Protein AF-A0A354I4G4-F1 (afdb_monomer)

pLDDT: mean 89.52, std 10.85, range [58.91, 98.75]

Mean predicted aligned error: 7.63 Å

Secondary structure (DSSP, 8-state):
------TT---TT-------HHHHHHHHHHHHHHHHHHHHHHTTSS-HHHHHHHHHHHHHHH--TTTTT--

Radius of gyration: 18.02 Å; Cα contacts (8 Å, |Δi|>4): 37; chains: 1; bounding box: 48×26×32 Å

Foldseek 3Di:
DDDDDDPPDDDPPPDDDDQDPLLVVLQVQLVVQLVVLVVCVVVVVDDPVVSVVVNVVSCVVSVHPCNVVSD

Nearest PDB structures (foldseek):
  8fkz-assembly1_LD  TM=7.664E-01  e=3.229E+00  Homo sapiens
  8ia0-assembly1_LR  TM=6.555E-01  e=2.187E+00  Thermochaetoides thermophila DSM 1495
  8fky-assembly1_LD  TM=9.626E-01  e=6.597E+00  Homo sapiens
  4bpu-assembly4_D  TM=5.178E-01  e=2.491E+00  Homo sapiens
  4bpw-assembly4_D  TM=5.167E-01  e=3.026E+00  Homo sapiens

Solvent-accessible surface area (backbone atoms only — not comparable to full-atom values): 4489 Å² total; per-residue (Å²): 135,85,86,80,85,76,81,86,80,71,69,84,87,70,75,86,76,83,84,46,72,69,49,52,49,23,34,52,51,35,51,53,54,50,53,52,51,50,50,37,42,76,71,64,75,44,52,74,70,52,49,52,53,51,51,56,47,44,48,64,73,38,57,32,80,58,53,89,77,66,118

Sequence (71 aa):
MEVQRIENFKIPNAVTHEITQEELQRDFDYYRAQKVLETMFMFGMISVDEFHKISAVNRKTFSPFLAEIMG

Structure (mmCIF, N/CA/C/O backbone):
data_AF-A0A354I4G4-F1
#
_entry.id   AF-A0A354I4G4-F1
#
loop_
_atom_site.group_PDB
_atom_site.id
_atom_site.type_symbol
_atom_site.label_atom_id
_atom_site.label_alt_id
_atom_site.label_comp_id
_atom_site.label_asym_id
_atom_site.label_entity_id
_atom_site.label_seq_id
_atom_site.pdbx_PDB_ins_code
_atom_site.Cartn_x
_atom_site.Cartn_y
_atom_site.Cartn_z
_atom_site.occupancy
_atom_site.B_iso_or_equiv
_atom_site.auth_seq_id
_atom_site.auth_comp_id
_atom_site.auth_asym_id
_atom_site.auth_atom_id
_atom_site.pdbx_PDB_model_num
ATOM 1 N N . MET A 1 1 ? -35.768 -17.236 -11.049 1.00 60.25 1 MET A N 1
ATOM 2 C CA . MET A 1 1 ? -35.017 -17.211 -9.778 1.00 60.25 1 MET A CA 1
ATOM 3 C C . MET A 1 1 ? -35.626 -16.090 -8.958 1.00 60.25 1 MET A C 1
ATOM 5 O O . MET A 1 1 ? -35.535 -14.948 -9.384 1.00 60.25 1 MET A O 1
ATOM 9 N N . GLU A 1 2 ? -36.363 -16.407 -7.897 1.00 66.06 2 GLU A N 1
ATOM 10 C CA . GLU A 1 2 ? -36.977 -15.385 -7.040 1.00 66.06 2 GLU A CA 1
ATOM 11 C C . GLU A 1 2 ? -35.988 -14.998 -5.942 1.00 66.06 2 GLU A C 1
ATOM 13 O O . GLU A 1 2 ? -35.510 -15.855 -5.199 1.00 66.06 2 GLU A O 1
ATOM 18 N N . VAL A 1 3 ? -35.640 -13.714 -5.868 1.00 74.62 3 VAL A N 1
ATOM 19 C CA . VAL A 1 3 ? -34.778 -13.182 -4.810 1.00 74.62 3 VAL A CA 1
ATOM 20 C C . VAL A 1 3 ? -35.661 -12.885 -3.602 1.00 74.62 3 VAL A C 1
ATOM 22 O O . VAL A 1 3 ? -36.465 -11.955 -3.635 1.00 74.62 3 VAL A O 1
ATOM 25 N N . GLN A 1 4 ? -35.531 -13.680 -2.541 1.00 80.62 4 GLN A N 1
ATOM 26 C CA . GLN A 1 4 ? -36.224 -13.435 -1.276 1.00 80.62 4 GLN A CA 1
ATOM 27 C C . GLN A 1 4 ? -35.397 -12.491 -0.399 1.00 80.62 4 GLN A C 1
ATOM 29 O O . GLN A 1 4 ? -34.192 -12.674 -0.223 1.00 80.62 4 GLN A O 1
ATOM 34 N N . ARG A 1 5 ? -36.047 -11.458 0.144 1.00 80.62 5 ARG A N 1
ATOM 35 C CA . ARG A 1 5 ? -35.423 -10.496 1.056 1.00 80.62 5 ARG A CA 1
ATOM 36 C C . ARG A 1 5 ? -35.304 -11.145 2.438 1.00 80.62 5 ARG A C 1
ATOM 38 O O . ARG A 1 5 ? -36.309 -11.549 3.011 1.00 80.62 5 ARG A O 1
ATOM 45 N N . ILE A 1 6 ? -34.085 -11.248 2.962 1.00 81.75 6 ILE A N 1
ATOM 46 C CA . ILE A 1 6 ? -33.836 -11.781 4.306 1.00 81.75 6 ILE A CA 1
ATOM 47 C C . ILE A 1 6 ? -33.864 -10.607 5.283 1.00 81.75 6 ILE A C 1
ATOM 49 O O . ILE A 1 6 ? -32.965 -9.765 5.274 1.00 81.75 6 ILE A O 1
ATOM 53 N N . GLU A 1 7 ? -34.905 -10.525 6.106 1.00 82.56 7 GLU A N 1
ATOM 54 C CA . GLU A 1 7 ? -34.972 -9.537 7.183 1.00 82.56 7 GLU A CA 1
ATOM 55 C C . GLU A 1 7 ? -34.105 -9.987 8.372 1.00 82.56 7 GLU A C 1
ATOM 57 O O . GLU A 1 7 ? -34.056 -11.170 8.705 1.00 82.56 7 GLU A O 1
ATOM 62 N N . ASN A 1 8 ? -33.408 -9.043 9.016 1.00 77.31 8 ASN A N 1
ATOM 63 C CA . ASN A 1 8 ? -32.567 -9.267 10.205 1.00 77.31 8 ASN A CA 1
ATOM 64 C C . ASN A 1 8 ? -31.365 -10.215 10.026 1.00 77.31 8 ASN A C 1
ATOM 66 O O . ASN A 1 8 ? -30.955 -10.888 10.975 1.00 77.31 8 ASN A O 1
ATOM 70 N N . PHE A 1 9 ? -30.753 -10.237 8.839 1.00 80.06 9 PHE A N 1
ATOM 71 C CA . PHE A 1 9 ? -29.486 -10.937 8.634 1.00 80.06 9 PHE A CA 1
ATOM 72 C C . PHE A 1 9 ? -28.400 -10.382 9.573 1.00 80.06 9 PHE A C 1
ATOM 74 O O . PHE A 1 9 ? -27.990 -9.227 9.462 1.00 80.06 9 PHE A O 1
ATOM 81 N N . LYS A 1 10 ? -27.931 -11.217 10.505 1.00 75.44 10 LYS A N 1
ATOM 82 C CA . LYS A 1 10 ? -26.756 -10.942 11.336 1.00 75.44 10 LYS A CA 1
ATOM 83 C C . LYS A 1 10 ? -25.574 -11.708 10.766 1.00 75.44 10 LYS A C 1
ATOM 85 O O . LYS A 1 10 ? -25.676 -12.914 10.564 1.00 75.44 10 LYS A O 1
ATOM 90 N N . ILE A 1 11 ? -24.457 -11.019 10.553 1.00 79.06 11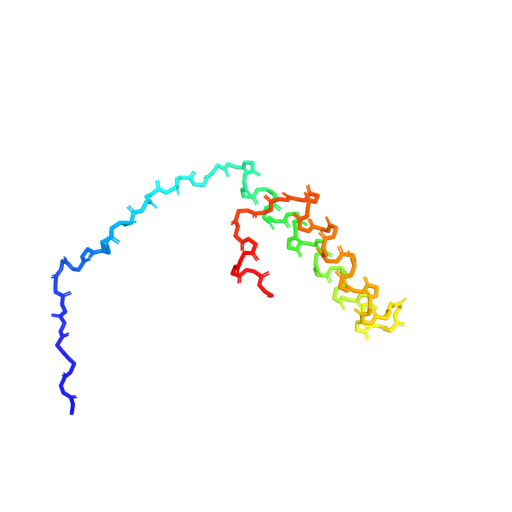 ILE A N 1
ATOM 91 C CA . ILE A 1 11 ? -23.198 -11.657 10.166 1.00 79.06 11 ILE A CA 1
ATOM 92 C C . ILE A 1 11 ? -22.662 -12.397 11.407 1.00 79.06 11 ILE A C 1
ATOM 94 O O . ILE A 1 11 ? -22.366 -11.742 12.414 1.00 79.06 11 ILE A O 1
ATOM 98 N N . PRO A 1 12 ? -22.572 -13.741 11.391 1.00 74.75 12 PRO A N 1
ATOM 99 C CA . PRO A 1 12 ? -22.006 -14.491 12.508 1.00 74.75 12 PR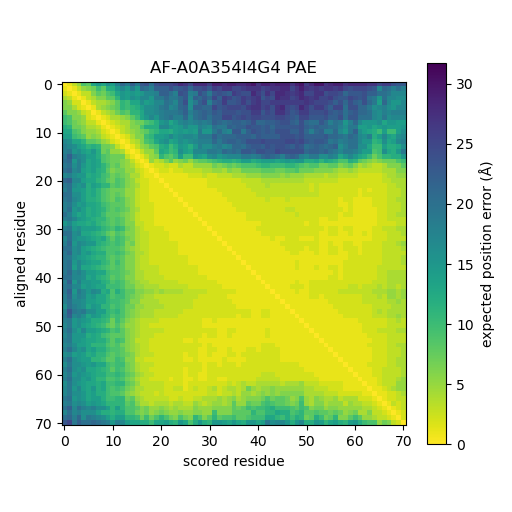O A CA 1
ATOM 100 C C . PRO A 1 12 ? -20.548 -14.067 12.722 1.00 74.75 12 PRO A C 1
ATOM 102 O O . PRO A 1 12 ? -19.797 -13.970 11.755 1.00 74.75 12 PRO A O 1
ATOM 105 N N . ASN A 1 13 ? -20.149 -13.821 13.973 1.00 69.06 13 ASN A N 1
ATOM 106 C CA . ASN A 1 13 ? -18.808 -13.345 14.350 1.00 69.06 13 ASN A CA 1
ATOM 107 C C . ASN A 1 13 ? -18.407 -11.972 13.780 1.00 69.06 13 ASN A C 1
ATOM 109 O O . ASN A 1 13 ? -17.218 -11.705 13.619 1.00 69.06 13 ASN A O 1
ATOM 113 N N . ALA A 1 14 ? -19.366 -11.082 13.504 1.00 69.00 14 ALA A N 1
ATOM 114 C CA . ALA A 1 14 ? -19.042 -9.684 13.240 1.00 69.00 14 ALA A CA 1
ATOM 115 C C . ALA A 1 14 ? -18.369 -9.061 14.472 1.00 69.00 14 ALA A C 1
ATOM 117 O O . ALA A 1 14 ? -19.025 -8.750 15.466 1.00 69.00 14 ALA A O 1
ATOM 118 N N . VAL A 1 15 ? -17.051 -8.893 14.401 1.00 69.62 15 VAL A N 1
ATOM 119 C CA . VAL A 1 15 ? -16.302 -8.078 15.351 1.00 69.62 15 VAL A CA 1
ATOM 120 C C . VAL A 1 15 ? -16.468 -6.633 14.904 1.00 69.62 15 VAL A C 1
ATOM 122 O O . VAL A 1 15 ? -16.031 -6.255 13.819 1.00 69.62 15 VAL A O 1
ATOM 125 N N . THR A 1 16 ? -17.146 -5.828 15.715 1.00 73.50 16 THR A N 1
ATOM 126 C CA . THR A 1 16 ? -17.205 -4.383 15.505 1.00 73.50 16 THR A CA 1
ATOM 127 C C . THR A 1 16 ? -15.883 -3.786 15.974 1.00 73.50 16 THR A C 1
ATOM 129 O O . THR A 1 16 ? -15.637 -3.718 17.177 1.00 73.50 16 THR A O 1
ATOM 132 N N . HIS A 1 17 ? -15.027 -3.397 15.029 1.00 82.75 17 HIS A N 1
ATOM 133 C CA . HIS A 1 17 ? -13.844 -2.584 15.305 1.00 82.75 17 HIS A CA 1
ATOM 134 C C . HIS A 1 17 ? -14.189 -1.120 15.049 1.00 82.75 17 HIS A C 1
ATOM 136 O O . HIS A 1 17 ? -14.542 -0.755 13.925 1.00 82.75 17 HIS A O 1
ATOM 142 N N . GLU A 1 18 ? -14.134 -0.291 16.088 1.00 88.44 18 GLU A N 1
ATOM 143 C CA . GLU A 1 18 ? -14.235 1.156 15.917 1.00 88.44 18 GLU A CA 1
ATOM 144 C C . GLU A 1 18 ? -12.893 1.671 15.400 1.00 88.44 18 GLU A C 1
ATOM 146 O O . GLU A 1 18 ? -11.886 1.608 16.101 1.00 88.44 18 GLU A O 1
ATOM 151 N N . ILE A 1 19 ? -12.883 2.159 14.158 1.00 88.56 19 ILE A N 1
ATOM 152 C CA . ILE A 1 19 ? -11.677 2.717 13.546 1.00 88.56 19 ILE A CA 1
ATOM 153 C C . ILE A 1 19 ? -11.290 3.988 14.300 1.00 88.56 19 ILE A C 1
ATOM 155 O O . ILE A 1 19 ? -12.051 4.957 14.354 1.00 88.56 19 ILE A O 1
ATOM 159 N N . THR A 1 20 ? -10.085 3.984 14.857 1.00 94.50 20 THR A N 1
ATOM 160 C CA . THR A 1 20 ? -9.490 5.155 15.507 1.00 94.50 20 THR A CA 1
ATOM 161 C C . THR A 1 20 ? -8.995 6.170 14.474 1.00 94.50 20 THR A C 1
ATOM 163 O O . THR A 1 20 ? -8.733 5.842 13.313 1.00 94.50 20 THR A O 1
ATOM 166 N N . GLN A 1 21 ? -8.817 7.426 14.891 1.00 96.38 21 GLN A N 1
ATOM 167 C CA . GLN A 1 21 ? -8.280 8.463 14.006 1.00 96.38 21 GLN A CA 1
ATOM 168 C C . GLN A 1 21 ? -6.851 8.130 13.549 1.00 96.38 21 GLN A C 1
ATOM 170 O O . GLN A 1 21 ? -6.475 8.419 12.414 1.00 96.38 21 GLN A O 1
ATOM 175 N N . GLU A 1 22 ? -6.057 7.506 14.416 1.00 95.62 22 GLU A N 1
ATOM 176 C CA . GLU A 1 22 ? -4.692 7.076 14.131 1.00 95.62 22 GLU A CA 1
ATOM 177 C C . GLU A 1 22 ? -4.652 5.961 13.081 1.00 95.62 22 GLU A C 1
ATOM 179 O O . GLU A 1 22 ? -3.810 5.997 12.185 1.00 95.62 22 GLU A O 1
ATOM 184 N N . GLU A 1 23 ? -5.560 4.986 13.160 1.00 94.69 23 GLU A N 1
ATOM 185 C CA . GLU A 1 23 ? -5.700 3.941 12.138 1.00 94.69 23 GLU A CA 1
ATOM 186 C C . GLU A 1 23 ? -6.137 4.531 10.799 1.00 94.69 23 GLU A C 1
ATOM 188 O O . GLU A 1 23 ? -5.532 4.230 9.771 1.00 94.69 23 GLU A O 1
ATOM 193 N N . LEU A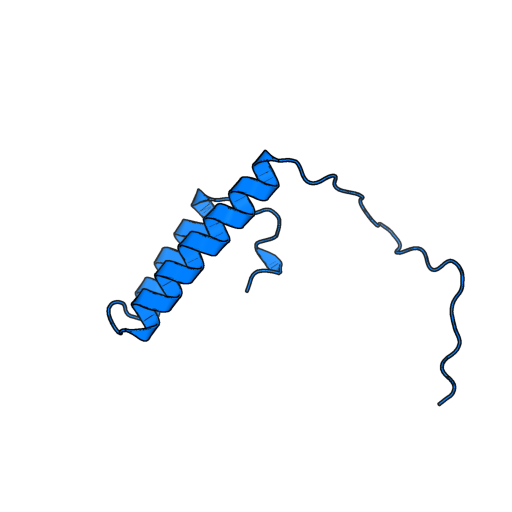 1 24 ? -7.110 5.446 10.811 1.00 94.75 24 LEU A N 1
ATOM 194 C CA . LEU A 1 24 ? -7.544 6.138 9.600 1.00 94.75 24 LEU A CA 1
ATOM 195 C C . LEU A 1 24 ? -6.399 6.939 8.961 1.00 94.75 24 LEU A C 1
ATOM 197 O O . LEU A 1 24 ? -6.238 6.944 7.739 1.00 94.75 24 LEU A O 1
ATOM 201 N N . GLN A 1 25 ? -5.582 7.603 9.780 1.00 96.88 25 GLN A N 1
ATOM 202 C CA . GLN A 1 25 ? -4.429 8.357 9.301 1.00 96.88 25 GLN A CA 1
ATOM 203 C C . GLN A 1 25 ? -3.382 7.434 8.665 1.00 96.88 25 GLN A C 1
ATOM 205 O O . GL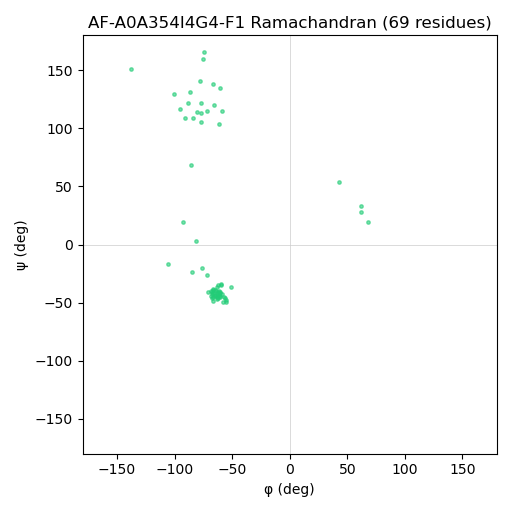N A 1 25 ? -2.877 7.743 7.586 1.00 96.88 25 GLN A O 1
ATOM 210 N N . ARG A 1 26 ? -3.096 6.282 9.284 1.00 96.44 26 ARG A N 1
ATOM 211 C CA . ARG A 1 26 ? -2.182 5.267 8.735 1.00 96.44 26 ARG A CA 1
ATOM 212 C C . ARG A 1 26 ? -2.666 4.706 7.402 1.00 96.44 26 ARG A C 1
ATOM 214 O O . ARG A 1 26 ? -1.867 4.595 6.472 1.00 96.44 26 ARG A O 1
ATOM 221 N N . ASP A 1 27 ? -3.957 4.410 7.286 1.00 95.19 27 ASP A N 1
ATOM 222 C CA . ASP A 1 27 ? -4.571 3.953 6.036 1.00 95.19 27 ASP A CA 1
ATOM 223 C C . ASP A 1 27 ? -4.431 5.007 4.933 1.00 95.19 27 ASP A C 1
ATOM 225 O O . ASP A 1 27 ? -4.036 4.701 3.804 1.00 95.19 27 ASP A O 1
ATOM 229 N N . PHE A 1 28 ? -4.686 6.273 5.266 1.00 95.38 28 PHE A N 1
ATOM 230 C CA . PHE A 1 28 ? -4.547 7.372 4.318 1.00 95.38 28 PHE A CA 1
ATOM 231 C C . PHE A 1 28 ? -3.088 7.617 3.902 1.00 95.38 28 PHE A C 1
ATOM 233 O O . PHE A 1 28 ? -2.810 7.898 2.733 1.00 95.38 28 PHE A O 1
ATOM 240 N N . ASP A 1 29 ? -2.139 7.489 4.827 1.00 97.44 29 ASP A N 1
ATOM 241 C CA . ASP A 1 29 ? -0.711 7.631 4.538 1.00 97.44 29 ASP A CA 1
ATOM 242 C C . ASP A 1 29 ? -0.196 6.492 3.654 1.00 97.44 29 ASP A C 1
ATOM 244 O O . ASP A 1 29 ? 0.497 6.752 2.665 1.00 97.44 29 ASP A O 1
ATOM 248 N N . TYR A 1 30 ? -0.616 5.254 3.932 1.00 96.81 30 TYR A N 1
ATOM 249 C CA . TYR A 1 30 ? -0.349 4.110 3.064 1.00 96.81 30 TYR A CA 1
ATOM 250 C C . TYR A 1 30 ? -0.899 4.330 1.655 1.00 96.81 30 TYR A C 1
ATOM 252 O O . TYR A 1 30 ? -0.161 4.178 0.680 1.00 96.81 30 TYR A O 1
ATOM 260 N N . TYR A 1 31 ? -2.168 4.736 1.543 1.00 95.31 31 TYR A N 1
ATOM 261 C CA . TYR A 1 31 ? -2.805 5.011 0.257 1.00 95.31 31 TYR A CA 1
ATOM 262 C C . TYR A 1 31 ? -2.006 6.037 -0.556 1.00 95.31 31 TYR A C 1
ATOM 264 O O . TYR A 1 31 ? -1.702 5.811 -1.730 1.00 95.31 31 TYR A O 1
ATOM 272 N N . ARG A 1 32 ? -1.602 7.149 0.070 1.00 96.88 32 ARG A N 1
ATOM 273 C CA . ARG A 1 32 ? -0.798 8.185 -0.593 1.00 96.88 32 ARG A CA 1
ATOM 274 C C . ARG A 1 32 ? 0.556 7.652 -1.056 1.00 96.88 32 ARG A C 1
ATOM 276 O O . ARG A 1 32 ? 0.939 7.896 -2.200 1.00 96.88 32 ARG A O 1
ATOM 283 N N . ALA A 1 33 ? 1.259 6.903 -0.207 1.00 97.31 33 ALA A N 1
ATOM 284 C CA . ALA A 1 33 ? 2.547 6.311 -0.558 1.00 97.31 33 ALA A CA 1
ATOM 285 C C . ALA A 1 33 ? 2.429 5.314 -1.723 1.00 97.31 33 ALA A C 1
ATOM 287 O O . ALA A 1 33 ? 3.260 5.326 -2.633 1.00 97.31 33 ALA A O 1
ATOM 288 N N . GLN A 1 34 ? 1.375 4.495 -1.737 1.00 95.88 34 GLN A N 1
ATOM 289 C CA . GLN A 1 34 ? 1.117 3.544 -2.813 1.00 95.88 34 GLN A CA 1
ATOM 290 C C . GLN A 1 34 ? 0.789 4.260 -4.134 1.00 95.88 34 GLN A C 1
ATOM 292 O O . GLN A 1 34 ? 1.314 3.872 -5.172 1.00 95.88 34 GLN A O 1
ATOM 297 N N . LYS A 1 35 ? 0.029 5.365 -4.112 1.00 96.75 35 LYS A N 1
ATOM 298 C CA . LYS A 1 35 ? -0.262 6.164 -5.321 1.00 96.75 35 LYS A CA 1
ATOM 299 C C . LYS A 1 35 ? 0.978 6.811 -5.931 1.00 96.75 35 LYS A C 1
ATOM 301 O O . LYS A 1 35 ? 1.131 6.831 -7.155 1.00 96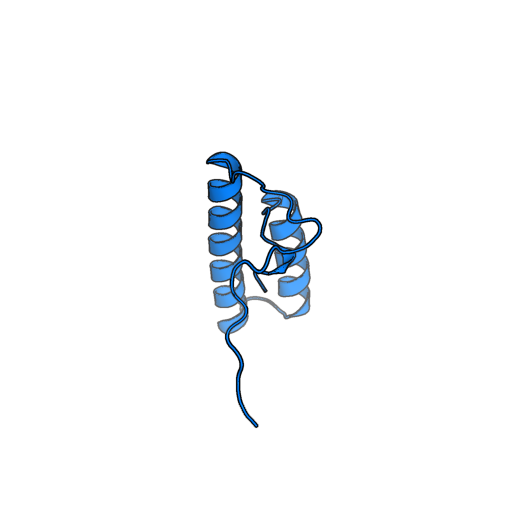.75 35 LYS A O 1
ATOM 306 N N . VAL A 1 36 ? 1.888 7.313 -5.096 1.00 98.06 36 VAL A N 1
ATOM 307 C CA . VAL A 1 36 ? 3.191 7.806 -5.569 1.00 98.06 36 VAL A CA 1
ATOM 308 C C . VAL A 1 36 ? 3.990 6.662 -6.190 1.00 98.06 36 VAL A C 1
ATOM 310 O O . VAL A 1 36 ? 4.524 6.815 -7.286 1.00 98.06 36 VAL A O 1
ATOM 313 N N . LEU A 1 37 ? 4.020 5.499 -5.539 1.00 97.88 37 LEU A N 1
ATOM 314 C CA . LEU A 1 37 ? 4.740 4.327 -6.027 1.00 97.88 37 LEU A CA 1
ATOM 315 C C . LEU 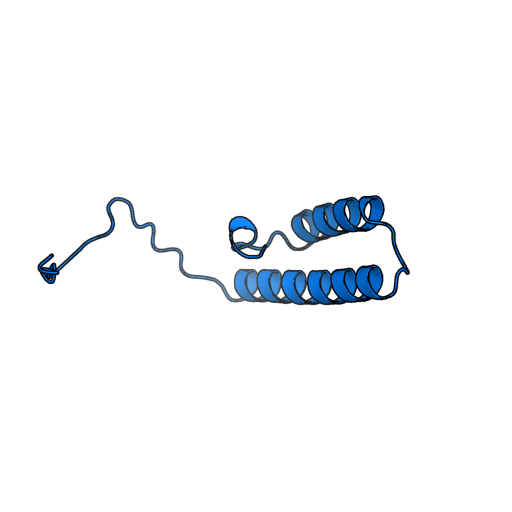A 1 37 ? 4.194 3.807 -7.372 1.00 97.88 37 LEU A C 1
ATOM 317 O O . LEU A 1 37 ? 4.973 3.529 -8.282 1.00 97.88 37 LEU A O 1
ATOM 321 N N . GLU A 1 38 ? 2.869 3.732 -7.525 1.00 97.81 38 GLU A N 1
ATOM 322 C CA . GLU A 1 38 ? 2.190 3.414 -8.791 1.00 97.81 38 GLU A CA 1
ATOM 323 C C . GLU A 1 38 ? 2.587 4.397 -9.890 1.00 97.81 38 GLU A C 1
ATOM 325 O O . GLU A 1 38 ? 2.940 3.987 -10.993 1.00 97.81 38 GLU A O 1
ATOM 330 N N . THR A 1 39 ? 2.601 5.693 -9.572 1.00 98.44 39 THR A N 1
ATOM 331 C CA . THR A 1 39 ? 3.013 6.741 -10.511 1.00 98.44 39 THR A CA 1
ATOM 332 C C . THR A 1 39 ? 4.462 6.532 -10.958 1.00 98.44 39 THR A C 1
ATOM 334 O O . THR A 1 39 ? 4.755 6.579 -12.152 1.00 98.44 39 THR A O 1
ATOM 337 N N . MET A 1 40 ? 5.374 6.237 -10.024 1.00 98.50 40 MET A N 1
ATOM 338 C CA . MET A 1 40 ? 6.775 5.960 -10.353 1.00 98.50 40 MET A CA 1
ATOM 339 C C . MET A 1 40 ? 6.931 4.751 -11.275 1.00 98.50 40 MET A C 1
ATOM 341 O O . MET A 1 40 ? 7.711 4.799 -12.227 1.00 98.50 40 MET A O 1
ATOM 345 N N . PHE A 1 41 ? 6.170 3.689 -11.019 1.00 98.44 41 PHE A N 1
ATOM 346 C CA . PHE A 1 41 ? 6.170 2.498 -11.857 1.00 98.44 41 PHE A CA 1
ATOM 347 C C . PHE A 1 41 ? 5.603 2.774 -13.254 1.00 98.44 41 PHE A C 1
ATOM 349 O O . PHE A 1 41 ? 6.222 2.405 -14.249 1.00 98.44 41 PHE A O 1
ATOM 356 N N . MET A 1 42 ? 4.478 3.489 -13.350 1.00 98.38 42 MET A N 1
ATOM 357 C CA . MET A 1 42 ? 3.860 3.859 -14.630 1.00 98.38 42 MET A CA 1
ATOM 358 C C . MET A 1 42 ? 4.782 4.704 -15.513 1.00 98.38 42 MET A C 1
ATOM 360 O O . MET A 1 42 ? 4.775 4.549 -16.732 1.00 98.38 42 MET A O 1
ATOM 364 N N . PHE A 1 43 ? 5.598 5.572 -14.912 1.00 98.50 43 PHE A N 1
ATOM 365 C CA . PHE A 1 43 ? 6.604 6.355 -15.633 1.00 98.50 43 PHE A CA 1
ATOM 366 C C . PHE A 1 43 ? 7.900 5.584 -15.928 1.00 98.50 43 PHE A C 1
ATOM 368 O O . PHE A 1 43 ? 8.838 6.161 -16.473 1.00 98.50 43 PHE A O 1
ATOM 375 N N . GLY A 1 44 ? 7.980 4.297 -15.576 1.00 98.25 44 GLY A N 1
ATOM 376 C CA . GLY A 1 44 ? 9.164 3.470 -15.803 1.00 98.25 44 GLY A CA 1
ATOM 377 C C . GLY A 1 44 ? 10.374 3.878 -14.960 1.00 98.25 44 GLY A C 1
ATOM 378 O O . GLY A 1 44 ? 11.499 3.532 -15.307 1.00 98.25 44 GLY A O 1
ATOM 379 N N . MET A 1 45 ? 10.164 4.619 -13.865 1.00 98.75 45 MET A N 1
ATOM 380 C CA . MET A 1 45 ? 11.245 5.059 -12.973 1.00 98.75 45 MET A CA 1
ATOM 381 C C . MET A 1 45 ? 11.750 3.935 -12.066 1.00 98.75 45 MET A C 1
ATOM 383 O O . MET A 1 45 ? 12.854 4.025 -11.537 1.00 98.75 45 MET A O 1
ATOM 387 N N . ILE A 1 46 ? 10.939 2.894 -11.878 1.00 98.56 46 ILE A N 1
ATOM 388 C CA . ILE A 1 46 ? 11.262 1.706 -11.090 1.00 98.56 46 ILE A CA 1
ATOM 389 C C . ILE A 1 46 ? 10.779 0.452 -11.812 1.00 98.56 46 ILE A C 1
ATOM 391 O O . ILE A 1 46 ? 9.792 0.472 -12.550 1.00 98.56 46 ILE A O 1
ATOM 395 N N . SER A 1 47 ? 11.467 -0.655 -11.569 1.00 98.56 47 SER A N 1
ATOM 396 C CA . SER A 1 47 ? 11.070 -1.981 -12.031 1.00 98.56 47 SER A CA 1
ATOM 397 C C . SER A 1 47 ? 9.898 -2.549 -11.223 1.00 98.56 47 SER A C 1
ATOM 399 O O . SER A 1 47 ? 9.589 -2.102 -10.118 1.00 98.56 47 SER A O 1
ATOM 401 N N . VAL A 1 48 ? 9.272 -3.606 -11.750 1.00 98.12 48 VAL A N 1
ATOM 402 C CA . VAL A 1 48 ? 8.234 -4.365 -11.029 1.00 98.12 48 VAL A CA 1
ATOM 403 C C . VAL A 1 48 ? 8.767 -4.973 -9.723 1.00 98.12 48 VAL A C 1
ATOM 405 O O . VAL A 1 48 ? 8.059 -5.044 -8.721 1.00 98.12 48 VAL A O 1
ATOM 408 N N . ASP A 1 49 ? 10.041 -5.367 -9.709 1.00 98.44 49 ASP A N 1
ATOM 409 C CA . ASP A 1 49 ? 10.686 -5.973 -8.545 1.00 98.44 49 ASP A CA 1
ATOM 410 C C . ASP A 1 49 ? 10.910 -4.935 -7.432 1.00 98.44 49 ASP A C 1
ATOM 412 O O . ASP A 1 49 ? 10.665 -5.197 -6.252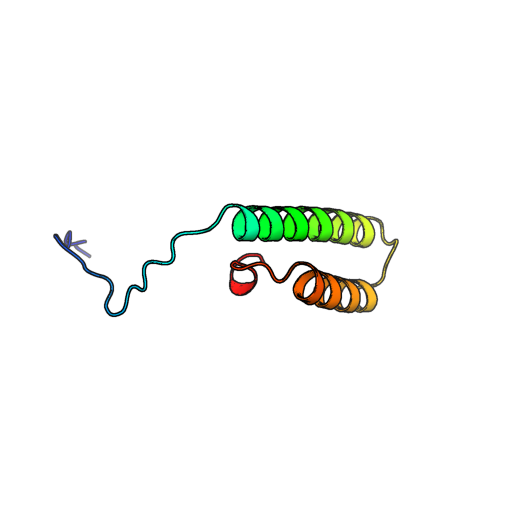 1.00 98.44 49 ASP A O 1
ATOM 416 N N . 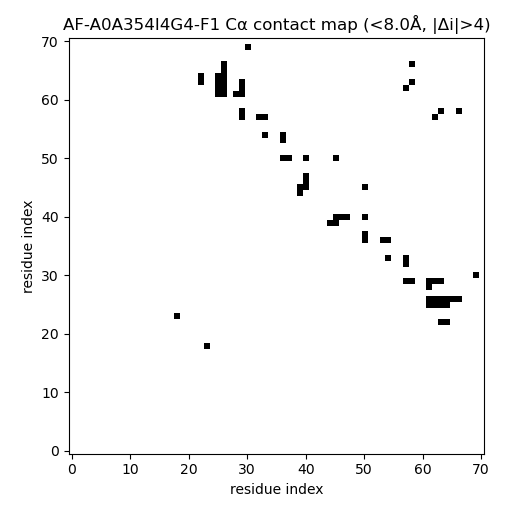GLU A 1 50 ? 11.320 -3.720 -7.807 1.00 98.56 50 GLU A N 1
ATOM 417 C CA . GLU A 1 50 ? 11.429 -2.575 -6.896 1.00 98.56 50 GLU A CA 1
ATOM 418 C C . GLU A 1 50 ? 10.060 -2.114 -6.399 1.00 98.56 50 GLU A C 1
ATOM 420 O O . GLU A 1 50 ? 9.910 -1.859 -5.204 1.00 98.56 50 GLU A O 1
ATOM 425 N N . PHE A 1 51 ? 9.046 -2.086 -7.268 1.00 98.31 51 PHE A N 1
ATOM 426 C CA . PHE A 1 51 ? 7.669 -1.792 -6.877 1.00 98.31 51 PHE A CA 1
ATOM 427 C C . PHE A 1 51 ? 7.191 -2.736 -5.765 1.00 98.31 51 PHE A C 1
ATOM 429 O O . PHE A 1 51 ? 6.726 -2.277 -4.721 1.00 98.31 51 PHE A O 1
ATOM 436 N N . HIS A 1 52 ? 7.372 -4.053 -5.922 1.00 97.50 52 HIS A N 1
ATOM 437 C CA . HIS A 1 52 ? 6.982 -5.020 -4.891 1.00 97.50 52 HIS A CA 1
ATOM 438 C C . HIS A 1 52 ? 7.754 -4.834 -3.579 1.00 97.50 52 HIS A C 1
ATOM 440 O O . HIS A 1 52 ? 7.158 -4.894 -2.500 1.00 97.50 52 HIS A O 1
ATOM 446 N N . LYS A 1 53 ? 9.065 -4.572 -3.649 1.00 98.31 53 LYS A N 1
ATOM 447 C CA . LYS A 1 53 ? 9.894 -4.330 -2.456 1.00 98.31 53 LYS A CA 1
ATOM 448 C C . LYS A 1 53 ? 9.449 -3.075 -1.710 1.00 98.31 53 LYS A C 1
ATOM 450 O O . LYS A 1 53 ? 9.270 -3.131 -0.494 1.00 98.31 53 LYS A O 1
ATOM 455 N N . ILE A 1 54 ? 9.227 -1.969 -2.419 1.00 98.19 54 ILE A N 1
ATOM 456 C CA . ILE A 1 54 ? 8.799 -0.708 -1.802 1.00 98.19 54 ILE A CA 1
ATOM 457 C C . ILE A 1 54 ? 7.372 -0.836 -1.263 1.00 98.19 54 ILE A C 1
ATOM 459 O O . ILE A 1 54 ? 7.115 -0.406 -0.143 1.00 98.19 54 ILE A O 1
ATOM 463 N N . SER A 1 55 ? 6.459 -1.498 -1.979 1.00 96.31 55 SER A N 1
ATOM 464 C CA . SER A 1 55 ? 5.094 -1.731 -1.488 1.00 96.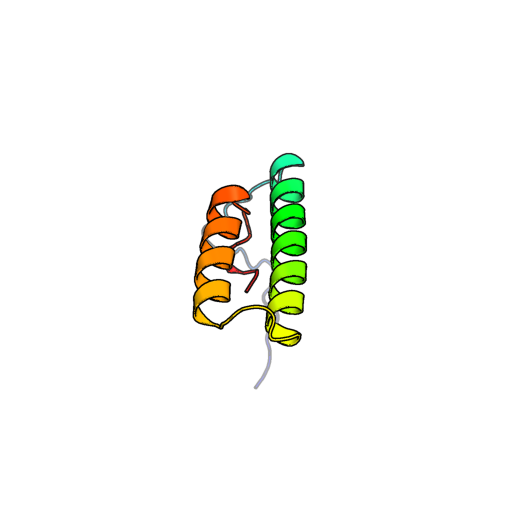31 55 SER A CA 1
ATOM 465 C C . SER A 1 55 ? 5.089 -2.566 -0.198 1.00 96.31 55 SER A C 1
ATOM 467 O O . SER A 1 55 ? 4.389 -2.234 0.761 1.00 96.31 55 SER A O 1
ATOM 469 N N . ALA A 1 56 ? 5.948 -3.590 -0.102 1.00 95.94 56 ALA A N 1
ATOM 470 C CA . ALA A 1 56 ? 6.124 -4.357 1.131 1.00 95.94 56 ALA A CA 1
ATOM 471 C C . ALA A 1 56 ? 6.676 -3.506 2.290 1.00 95.94 56 ALA A C 1
ATOM 473 O O . ALA A 1 56 ? 6.268 -3.696 3.438 1.00 95.94 56 ALA A O 1
ATOM 474 N N . VAL A 1 57 ? 7.580 -2.561 2.008 1.00 97.38 57 VAL A N 1
ATOM 475 C CA . VAL A 1 57 ? 8.061 -1.591 3.005 1.00 97.38 57 VAL A CA 1
ATOM 476 C C . VAL A 1 57 ? 6.940 -0.637 3.418 1.00 97.38 57 VAL A C 1
ATOM 478 O O . VAL A 1 57 ? 6.727 -0.474 4.613 1.00 97.38 57 VAL A O 1
ATOM 481 N N . ASN A 1 58 ? 6.165 -0.085 2.480 1.00 96.19 58 ASN A N 1
ATOM 482 C CA . ASN A 1 58 ? 5.026 0.791 2.776 1.00 96.19 58 ASN A CA 1
ATOM 483 C C . ASN A 1 58 ? 4.018 0.100 3.706 1.00 96.19 58 ASN A C 1
ATOM 485 O O . ASN A 1 58 ? 3.624 0.682 4.714 1.00 96.19 58 ASN A O 1
ATOM 489 N N . ARG A 1 59 ? 3.659 -1.165 3.435 1.00 95.06 59 ARG A N 1
ATOM 490 C CA . ARG A 1 59 ? 2.761 -1.939 4.314 1.00 95.06 59 ARG A CA 1
ATOM 491 C C . ARG A 1 59 ? 3.307 -2.071 5.733 1.00 95.06 59 ARG A C 1
ATOM 493 O O . ARG A 1 59 ? 2.556 -1.899 6.684 1.00 95.06 59 ARG A O 1
ATOM 500 N N . LYS A 1 60 ? 4.608 -2.338 5.890 1.00 95.62 60 LYS A N 1
ATOM 501 C CA . LYS A 1 60 ? 5.250 -2.427 7.213 1.00 95.62 60 LYS A CA 1
ATOM 502 C C . LYS A 1 60 ? 5.308 -1.069 7.917 1.00 95.62 60 LYS A C 1
ATOM 504 O O . LYS A 1 60 ? 5.000 -0.992 9.100 1.00 95.62 60 LYS A O 1
ATOM 509 N N . THR A 1 61 ? 5.680 -0.012 7.199 1.00 95.94 61 THR A N 1
ATOM 510 C CA . THR A 1 61 ? 5.859 1.336 7.755 1.00 95.94 61 THR A CA 1
ATOM 511 C C . THR A 1 61 ? 4.541 1.930 8.228 1.00 95.94 61 THR A C 1
ATOM 513 O O . THR A 1 61 ? 4.461 2.424 9.348 1.00 95.94 61 THR A O 1
ATOM 516 N N . PHE A 1 62 ? 3.505 1.875 7.391 1.00 95.81 62 PHE A N 1
ATOM 517 C CA . PHE A 1 62 ? 2.218 2.476 7.727 1.00 95.81 62 PHE A CA 1
ATOM 518 C C . PHE A 1 62 ? 1.346 1.541 8.563 1.00 95.81 62 PHE A C 1
ATOM 520 O O . PHE A 1 62 ? 0.510 2.030 9.312 1.00 95.81 62 PHE A O 1
ATOM 527 N N . SER A 1 63 ? 1.570 0.221 8.491 1.00 93.12 63 SER A N 1
ATOM 528 C CA . SER A 1 63 ? 0.745 -0.793 9.165 1.00 93.12 63 SER A CA 1
ATOM 529 C C . SER A 1 63 ? -0.761 -0.496 9.038 1.00 93.12 63 SER A C 1
ATOM 531 O O . SER A 1 63 ? -1.436 -0.365 10.063 1.00 93.12 63 SER A O 1
ATOM 533 N N . PRO A 1 64 ? -1.273 -0.304 7.803 1.00 92.88 64 PRO A N 1
ATOM 534 C CA . PRO A 1 64 ? -2.658 0.091 7.590 1.00 92.88 64 PRO A CA 1
ATOM 535 C C . PRO A 1 64 ? -3.599 -1.037 8.021 1.00 92.88 64 PRO A C 1
ATOM 537 O O . PRO A 1 64 ? -3.339 -2.210 7.749 1.00 92.88 64 PRO A O 1
ATOM 540 N N . PHE A 1 65 ? -4.693 -0.687 8.688 1.00 90.50 65 PHE A N 1
ATOM 541 C CA . PHE A 1 65 ? -5.691 -1.642 9.161 1.00 90.50 65 PHE A CA 1
ATOM 542 C C . PHE A 1 65 ? -6.381 -2.340 7.983 1.00 90.50 65 PHE A C 1
ATOM 544 O O . PHE A 1 65 ? -6.584 -3.552 7.996 1.00 90.50 65 PHE A O 1
ATOM 551 N N . LEU A 1 66 ? -6.666 -1.593 6.914 1.00 86.56 66 LEU A N 1
ATOM 552 C CA . LEU A 1 66 ? -7.356 -2.095 5.723 1.00 86.56 66 LEU A CA 1
ATOM 553 C C . LEU A 1 66 ? -6.404 -2.602 4.623 1.00 86.56 66 LEU A C 1
ATOM 555 O O . LEU A 1 66 ? -6.812 -2.734 3.466 1.00 86.56 66 LEU A O 1
ATOM 559 N N . ALA A 1 67 ? -5.147 -2.923 4.962 1.00 81.81 67 ALA A N 1
ATOM 560 C CA . ALA A 1 67 ? -4.123 -3.367 4.005 1.00 81.81 67 ALA A CA 1
ATOM 561 C C . ALA A 1 67 ? -4.583 -4.513 3.091 1.00 81.81 67 ALA A C 1
ATOM 563 O O . ALA A 1 67 ? -4.184 -4.581 1.932 1.00 81.81 67 ALA A O 1
ATOM 564 N N . GLU A 1 68 ? -5.383 -5.432 3.636 1.00 75.88 68 GLU A N 1
ATOM 565 C CA . GLU A 1 68 ? -5.806 -6.660 2.958 1.00 75.88 68 GLU A CA 1
ATOM 566 C C . GLU A 1 68 ? -6.813 -6.406 1.831 1.00 75.88 68 GLU A C 1
ATOM 568 O O . GLU A 1 68 ? -6.876 -7.186 0.883 1.00 75.88 68 GLU A O 1
ATOM 573 N N . ILE A 1 69 ? -7.576 -5.312 1.913 1.00 79.38 69 ILE A N 1
ATOM 574 C CA . ILE A 1 69 ? -8.579 -4.938 0.904 1.00 79.38 69 ILE A CA 1
ATOM 575 C C . ILE A 1 69 ? -8.126 -3.769 0.023 1.00 79.38 69 ILE A C 1
ATOM 577 O O . ILE A 1 69 ? -8.692 -3.547 -1.045 1.00 79.38 69 ILE A O 1
ATOM 581 N N . MET A 1 70 ? -7.101 -3.029 0.453 1.00 70.81 70 MET A N 1
ATOM 582 C CA . MET A 1 70 ? -6.452 -1.970 -0.320 1.00 70.81 70 MET A CA 1
ATOM 583 C C . MET A 1 70 ? -5.362 -2.574 -1.219 1.00 70.81 70 MET A C 1
ATOM 585 O O . MET A 1 70 ? -4.160 -2.412 -0.971 1.00 70.81 70 MET A O 1
ATOM 589 N N . GLY A 1 71 ? -5.819 -3.333 -2.221 1.00 58.91 71 GLY A N 1
ATOM 590 C CA . GLY A 1 71 ? -5.009 -3.880 -3.315 1.00 58.91 71 GLY A CA 1
ATOM 591 C C . GLY A 1 71 ? -4.665 -2.844 -4.374 1.00 58.91 71 GLY A C 1
ATOM 592 O O . GLY A 1 71 ? -5.548 -2.018 -4.695 1.00 58.91 71 GLY A O 1
#